Protein AF-A0A3C1FKH1-F1 (afdb_monomer_lite)

Sequence (149 aa):
NLAAMRRAWVHAAALPARLVEALSHCAAECEMIWRNAREANDFPALAPKLAELLQLTREAAAAKAEHLNTTPYDALLDAFDPGMTTDTIDRLFTELESFLPTFLPQVIERQRSQPKLVMPAGPFPVEAQRALASRLMTSLGFDFTHGRL

Radius of gyration: 22.97 Å; chains: 1; bounding box: 44×47×53 Å

Secondary structure (DSSP, 8-state):
-HHHHHHHHHHHHTS-HHHHHHHHHHHHHHHHHHHHHHHHT-HHHHHHHHHHHHHHHHHHHHHHHHHHTS-HHHHHHHTTSTT--HHHHHHHHHHHHHHHHHHHHHHHHHHHTSPPP-PPPS---HHHHHHHHHHHHHHTT--TTS---

Foldseek 3Di:
DVVVVVLVCLLVVLDDPVLVVQLVVLVVVLVVQCVVCVVVVNVVSNVVSVVSNVVSLQVSLVSQCVSVVHHSVVSVVCVPPNPDDPVNVVVVVVVCVVPVVVVVVVVVVVVVPDPDDDDDDDDDDPVNVVVVVVVVCVVVPNDVVVDDD

Structure (mmCIF, N/CA/C/O backbone):
data_AF-A0A3C1FKH1-F1
#
_entry.id   AF-A0A3C1FKH1-F1
#
loop_
_atom_site.group_PDB
_atom_site.id
_atom_site.type_symbol
_atom_site.label_atom_id
_atom_site.label_alt_id
_atom_site.label_comp_id
_atom_site.label_asym_id
_atom_site.label_entity_id
_atom_site.label_seq_id
_atom_site.pdbx_PDB_ins_code
_atom_site.Cartn_x
_atom_site.Cartn_y
_atom_site.Cartn_z
_atom_site.occupancy
_atom_site.B_iso_or_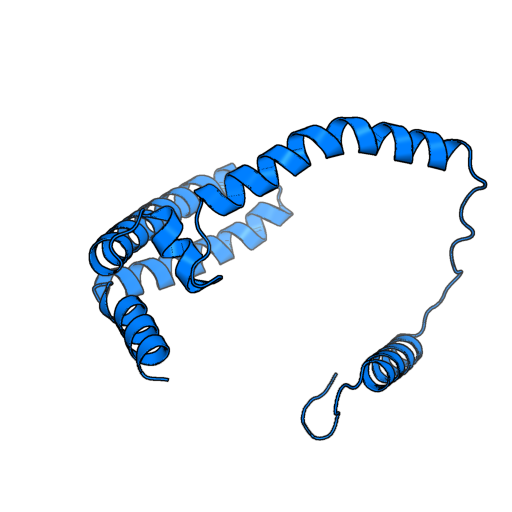equiv
_atom_site.auth_seq_id
_atom_site.auth_comp_id
_atom_site.auth_asym_id
_atom_site.auth_atom_id
_atom_site.pdbx_PDB_model_num
ATOM 1 N N . ASN A 1 1 ? -10.492 -10.744 -21.874 1.00 91.44 1 ASN A N 1
ATOM 2 C CA . ASN A 1 1 ? -9.365 -11.696 -21.698 1.00 91.44 1 ASN A CA 1
ATOM 3 C C . ASN A 1 1 ? -8.077 -11.235 -22.369 1.00 91.44 1 ASN A C 1
ATOM 5 O O . ASN A 1 1 ? -7.151 -10.914 -21.640 1.00 91.44 1 ASN A O 1
ATOM 9 N N . LEU A 1 2 ? -7.999 -11.121 -23.703 1.00 96.56 2 LEU A N 1
ATOM 10 C CA . LEU A 1 2 ? -6.740 -10.774 -24.392 1.00 96.56 2 LEU A CA 1
ATOM 11 C C . LEU A 1 2 ? -6.117 -9.438 -23.937 1.00 96.56 2 LEU A C 1
ATOM 13 O O . LEU A 1 2 ? -4.914 -9.376 -23.708 1.00 96.56 2 LEU A O 1
ATOM 17 N N . ALA A 1 3 ? -6.925 -8.389 -23.748 1.00 92.81 3 ALA A N 1
ATOM 18 C CA . ALA A 1 3 ? -6.439 -7.094 -23.257 1.00 92.81 3 ALA A CA 1
ATOM 19 C C . ALA A 1 3 ? -5.776 -7.198 -21.869 1.00 92.81 3 ALA A C 1
ATOM 21 O O . ALA A 1 3 ? -4.681 -6.682 -21.670 1.00 92.81 3 ALA A O 1
ATOM 22 N N . ALA A 1 4 ? -6.393 -7.937 -20.940 1.00 93.81 4 ALA A N 1
ATOM 23 C CA . ALA A 1 4 ? -5.845 -8.164 -19.603 1.00 93.81 4 ALA A CA 1
ATOM 24 C C . ALA A 1 4 ? -4.540 -8.979 -19.644 1.00 93.81 4 ALA A C 1
ATOM 26 O O . ALA A 1 4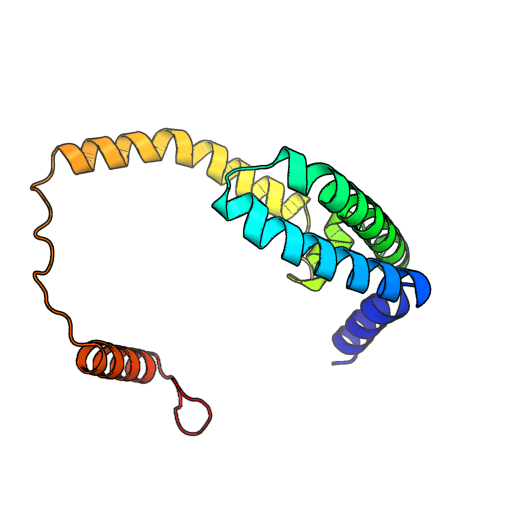 ? -3.580 -8.632 -18.964 1.00 93.81 4 ALA A O 1
ATOM 27 N N . MET A 1 5 ? -4.474 -10.014 -20.492 1.00 96.69 5 MET A N 1
ATOM 28 C CA . MET A 1 5 ? -3.252 -10.804 -20.700 1.00 96.69 5 MET A CA 1
ATOM 29 C C . MET A 1 5 ? -2.111 -9.945 -21.252 1.00 96.69 5 MET A C 1
ATOM 31 O O . MET A 1 5 ? -0.994 -10.003 -20.746 1.00 96.69 5 MET A O 1
ATOM 35 N N . ARG A 1 6 ? -2.399 -9.107 -22.256 1.00 94.44 6 ARG A N 1
ATOM 36 C CA . ARG A 1 6 ? -1.414 -8.186 -22.833 1.00 94.44 6 ARG A CA 1
ATOM 37 C C . ARG A 1 6 ? -0.904 -7.193 -21.794 1.00 94.44 6 ARG A C 1
ATOM 39 O O . ARG A 1 6 ? 0.297 -6.982 -21.711 1.00 94.44 6 ARG A O 1
ATOM 46 N N . ARG A 1 7 ? -1.797 -6.618 -20.989 1.00 93.38 7 ARG A N 1
ATOM 47 C CA . ARG A 1 7 ? -1.440 -5.682 -19.917 1.00 93.38 7 ARG A CA 1
ATOM 48 C C . ARG A 1 7 ? -0.540 -6.329 -18.860 1.00 93.38 7 ARG A C 1
ATOM 50 O O . ARG A 1 7 ? 0.507 -5.779 -18.533 1.00 93.38 7 ARG A O 1
ATOM 57 N N . ALA A 1 8 ? -0.904 -7.520 -18.383 1.00 94.38 8 ALA A N 1
ATOM 58 C CA . ALA A 1 8 ? -0.080 -8.278 -17.442 1.00 94.38 8 ALA A CA 1
ATOM 59 C C . ALA A 1 8 ? 1.314 -8.576 -18.021 1.00 94.38 8 ALA A C 1
ATOM 61 O O . ALA A 1 8 ? 2.323 -8.386 -17.341 1.00 94.38 8 ALA A O 1
ATOM 62 N N . TRP A 1 9 ? 1.375 -8.974 -19.296 1.00 95.62 9 TRP A N 1
ATOM 63 C CA . TRP A 1 9 ? 2.636 -9.190 -20.000 1.00 95.62 9 TRP A CA 1
ATOM 64 C C . TRP A 1 9 ? 3.475 -7.911 -20.102 1.00 95.62 9 TRP A C 1
ATOM 66 O O . TRP A 1 9 ? 4.658 -7.961 -19.784 1.00 95.62 9 TRP A O 1
ATOM 76 N N . VAL A 1 10 ? 2.883 -6.764 -20.463 1.00 94.75 10 VAL A N 1
ATOM 77 C CA . VAL A 1 10 ? 3.605 -5.479 -20.528 1.00 94.75 10 VAL A CA 1
ATOM 78 C C . VAL A 1 10 ? 4.233 -5.140 -19.177 1.00 94.75 10 VAL A C 1
ATOM 80 O O . VAL A 1 10 ? 5.423 -4.846 -19.119 1.00 94.75 10 VAL A O 1
ATOM 83 N N . HIS A 1 11 ? 3.490 -5.244 -18.071 1.00 94.19 11 HIS A N 1
ATOM 84 C CA . HIS A 1 11 ? 4.065 -4.955 -16.754 1.00 94.19 11 HIS A CA 1
ATOM 85 C C . HIS A 1 11 ? 5.211 -5.894 -16.369 1.00 94.19 11 HIS A C 1
ATOM 87 O O . HIS A 1 11 ? 6.143 -5.433 -15.706 1.00 94.19 11 HIS A O 1
ATOM 93 N N . ALA A 1 12 ? 5.129 -7.175 -16.738 1.00 93.06 12 ALA A N 1
ATOM 94 C CA . ALA A 1 12 ? 6.150 -8.170 -16.425 1.00 93.06 12 ALA A CA 1
ATOM 95 C C . ALA A 1 12 ? 7.397 -8.030 -17.313 1.00 93.06 12 ALA A C 1
ATOM 97 O O . ALA A 1 12 ? 8.513 -8.165 -16.825 1.00 93.06 12 ALA A O 1
ATOM 98 N N . ALA A 1 13 ? 7.210 -7.740 -18.602 1.00 94.69 13 ALA A N 1
ATOM 99 C CA . ALA A 1 13 ? 8.282 -7.667 -19.592 1.00 94.69 13 ALA A CA 1
ATOM 100 C C . ALA A 1 13 ? 8.981 -6.299 -19.650 1.00 94.69 13 ALA A C 1
ATOM 102 O O . ALA A 1 13 ? 10.086 -6.213 -20.177 1.00 94.69 13 ALA A O 1
ATOM 103 N N . ALA A 1 14 ? 8.367 -5.238 -19.113 1.00 95.00 14 ALA A N 1
ATOM 104 C CA . ALA A 1 14 ? 8.919 -3.882 -19.171 1.00 95.00 14 ALA A CA 1
ATOM 105 C C . ALA A 1 14 ? 10.228 -3.699 -18.383 1.00 95.00 14 ALA A C 1
ATOM 107 O O . ALA A 1 14 ? 10.945 -2.732 -18.623 1.00 95.00 14 ALA A O 1
ATOM 108 N N . LEU A 1 15 ? 10.536 -4.574 -17.417 1.00 94.81 15 LEU A N 1
ATOM 109 C CA . LEU A 1 15 ? 11.719 -4.437 -16.565 1.00 94.81 15 LEU A CA 1
ATOM 110 C C . LEU A 1 15 ? 12.787 -5.472 -16.938 1.00 94.81 15 LEU A C 1
ATOM 112 O O . LEU A 1 15 ? 12.475 -6.660 -17.047 1.00 94.81 15 LEU A O 1
ATOM 116 N N . PRO A 1 16 ? 14.068 -5.076 -17.042 1.00 95.38 16 PRO A N 1
ATOM 117 C CA . PRO A 1 16 ? 15.151 -6.039 -17.160 1.00 95.38 16 PRO A CA 1
ATOM 118 C C . PRO A 1 16 ? 15.308 -6.829 -15.853 1.00 95.38 16 PRO A C 1
ATOM 120 O O . PRO A 1 16 ? 15.143 -6.278 -14.763 1.00 95.38 16 PRO A O 1
ATOM 123 N N . ALA A 1 17 ? 15.717 -8.097 -15.951 1.00 96.25 17 ALA A N 1
ATOM 124 C CA . ALA A 1 17 ? 15.858 -8.995 -14.798 1.00 96.25 17 ALA A CA 1
ATOM 125 C C . ALA A 1 17 ? 16.711 -8.399 -13.660 1.00 96.25 17 ALA A C 1
ATOM 127 O O . ALA A 1 17 ? 16.314 -8.464 -12.501 1.00 96.25 17 ALA A O 1
ATOM 128 N N . ARG A 1 18 ? 17.816 -7.716 -14.001 1.00 97.19 18 ARG A N 1
ATOM 129 C CA . ARG A 1 18 ? 18.688 -7.034 -13.026 1.00 97.19 18 ARG A CA 1
ATOM 130 C C . ARG A 1 18 ? 17.951 -6.008 -12.158 1.00 97.19 18 ARG A C 1
ATOM 132 O O . ARG A 1 18 ? 18.272 -5.848 -10.989 1.00 97.19 18 ARG A O 1
ATOM 139 N N . LEU A 1 19 ? 16.980 -5.292 -12.733 1.00 96.94 19 LEU A N 1
ATOM 140 C CA . LEU A 1 19 ? 16.226 -4.261 -12.020 1.00 96.94 19 LEU A CA 1
ATOM 141 C C . LEU A 1 19 ? 15.170 -4.899 -11.117 1.00 96.94 19 LEU A C 1
ATOM 143 O O . LEU A 1 19 ? 14.957 -4.428 -10.006 1.00 96.94 19 LEU A O 1
ATOM 147 N N . VAL A 1 20 ? 14.550 -5.994 -11.566 1.00 97.50 20 VAL A N 1
ATOM 148 C CA . VAL A 1 20 ? 13.619 -6.785 -10.745 1.00 97.50 20 VAL A CA 1
ATOM 149 C C . VAL A 1 20 ? 14.331 -7.358 -9.517 1.00 97.50 20 VAL A C 1
ATOM 151 O O . VAL A 1 20 ? 13.809 -7.264 -8.406 1.00 97.50 20 VAL A O 1
ATOM 154 N N . GLU A 1 21 ? 15.532 -7.907 -9.706 1.00 98.12 21 GLU A N 1
ATOM 155 C CA . GLU A 1 21 ? 16.372 -8.434 -8.628 1.00 98.12 21 GLU A CA 1
ATOM 156 C C . GLU A 1 21 ? 16.774 -7.331 -7.641 1.00 98.12 21 GLU A C 1
ATOM 158 O O . GLU A 1 21 ? 16.502 -7.450 -6.445 1.00 98.12 21 GLU A O 1
ATOM 163 N N . ALA A 1 22 ? 17.327 -6.219 -8.140 1.00 98.25 22 ALA A N 1
ATOM 164 C CA . ALA A 1 22 ? 17.734 -5.088 -7.309 1.00 98.25 22 ALA A CA 1
ATOM 165 C C . ALA A 1 22 ? 16.566 -4.508 -6.494 1.00 98.25 22 ALA A C 1
ATOM 167 O O . ALA A 1 22 ? 16.710 -4.273 -5.296 1.00 98.25 22 ALA A O 1
ATOM 168 N N . LEU A 1 23 ? 15.393 -4.328 -7.114 1.00 98.06 23 LEU A N 1
ATOM 169 C CA . LEU A 1 23 ? 14.184 -3.870 -6.424 1.00 98.06 23 LEU A CA 1
ATOM 170 C C . LEU A 1 23 ? 13.759 -4.826 -5.316 1.00 98.06 23 LEU A C 1
ATOM 172 O O . LEU A 1 23 ? 13.446 -4.379 -4.217 1.00 98.06 23 LEU A O 1
ATOM 176 N N . SER A 1 24 ? 13.754 -6.128 -5.601 1.00 98.19 24 SER A N 1
ATOM 177 C CA . SER A 1 24 ? 13.322 -7.147 -4.641 1.00 98.19 24 SER A CA 1
ATOM 178 C C . SER A 1 24 ? 14.243 -7.188 -3.420 1.00 98.19 24 SER A C 1
ATOM 180 O O . SER A 1 24 ? 13.761 -7.186 -2.288 1.00 98.19 24 SER A O 1
ATOM 182 N N . HIS A 1 25 ? 15.562 -7.152 -3.638 1.00 98.50 25 HIS A N 1
ATOM 183 C CA . HIS A 1 25 ? 16.548 -7.093 -2.557 1.00 98.50 25 HIS A CA 1
ATOM 184 C C . HIS A 1 25 ? 16.440 -5.797 -1.747 1.00 98.50 25 HIS A C 1
ATOM 186 O O . HIS A 1 25 ? 16.308 -5.844 -0.523 1.00 98.50 25 HIS A O 1
ATOM 192 N N . CYS A 1 26 ? 16.434 -4.645 -2.422 1.00 98.62 26 CYS A N 1
ATOM 193 C CA . CYS A 1 26 ? 16.371 -3.345 -1.760 1.00 98.62 26 CYS A CA 1
ATOM 194 C C . CYS A 1 26 ? 15.072 -3.177 -0.956 1.00 98.62 26 CYS A C 1
ATOM 196 O O . CYS A 1 26 ? 15.110 -2.695 0.175 1.00 98.62 26 CYS A O 1
ATOM 198 N N . ALA A 1 27 ? 13.930 -3.627 -1.491 1.00 98.50 27 ALA A N 1
ATOM 199 C CA . ALA A 1 27 ? 12.645 -3.575 -0.797 1.00 98.50 27 ALA A CA 1
ATOM 200 C C . ALA A 1 27 ? 12.646 -4.424 0.483 1.00 98.50 27 ALA A C 1
ATOM 202 O O . ALA A 1 27 ? 12.215 -3.936 1.528 1.00 98.50 27 ALA A O 1
ATOM 203 N N . ALA A 1 28 ? 13.176 -5.651 0.427 1.00 98.50 28 ALA A N 1
ATOM 204 C CA . ALA A 1 28 ? 13.263 -6.529 1.593 1.00 98.50 28 ALA A CA 1
ATOM 205 C C . ALA A 1 28 ? 14.164 -5.939 2.694 1.00 98.50 28 ALA A C 1
ATOM 207 O O . ALA A 1 28 ? 13.779 -5.900 3.863 1.00 98.50 28 ALA A O 1
ATOM 208 N N . GLU A 1 29 ? 15.338 -5.416 2.327 1.00 98.50 29 GLU A N 1
ATOM 209 C CA . GLU A 1 29 ? 16.242 -4.746 3.271 1.00 98.50 29 GLU A CA 1
ATOM 210 C C . GLU A 1 29 ? 15.618 -3.475 3.864 1.00 98.50 29 GLU A C 1
ATOM 212 O O . GLU A 1 29 ? 15.684 -3.250 5.075 1.00 98.50 29 GLU A O 1
ATOM 217 N N . CYS A 1 30 ? 14.980 -2.655 3.023 1.00 98.62 30 CYS A N 1
ATOM 218 C CA . CYS A 1 30 ? 14.281 -1.443 3.443 1.00 98.62 30 CYS A CA 1
ATOM 219 C C . CYS A 1 30 ? 13.170 -1.761 4.447 1.00 98.62 30 CYS A C 1
ATOM 221 O O . CYS A 1 30 ? 13.037 -1.065 5.452 1.00 98.62 30 CYS A O 1
ATOM 223 N N . GLU A 1 31 ? 12.399 -2.824 4.211 1.00 98.50 31 GLU A N 1
ATOM 224 C CA . GLU A 1 31 ? 11.344 -3.267 5.120 1.00 98.50 31 GLU A CA 1
ATOM 225 C C . GLU A 1 31 ? 11.912 -3.712 6.475 1.00 98.50 31 GLU A C 1
ATOM 227 O O . GLU A 1 31 ? 11.388 -3.319 7.519 1.00 98.50 31 GLU A O 1
ATOM 232 N N . MET A 1 32 ? 13.004 -4.485 6.482 1.00 98.12 32 MET A N 1
ATOM 233 C CA . MET A 1 32 ? 13.661 -4.913 7.722 1.00 98.12 32 MET A CA 1
ATOM 234 C C . MET A 1 32 ? 14.142 -3.721 8.558 1.00 98.12 32 MET A C 1
ATOM 236 O O . MET A 1 32 ? 13.913 -3.691 9.768 1.00 98.12 32 MET A O 1
ATOM 240 N N . ILE A 1 33 ? 14.761 -2.723 7.920 1.00 98.50 33 ILE A N 1
ATOM 241 C CA . ILE A 1 33 ? 15.186 -1.486 8.590 1.00 98.50 33 ILE A CA 1
ATOM 242 C C . ILE A 1 33 ? 13.965 -0.713 9.099 1.00 98.50 33 ILE A C 1
ATOM 244 O O . ILE A 1 33 ? 13.943 -0.297 10.257 1.00 98.50 33 ILE A O 1
ATOM 248 N N . TRP A 1 34 ? 12.927 -0.564 8.269 1.00 98.62 34 TRP A N 1
ATOM 249 C CA . TRP A 1 34 ? 11.705 0.162 8.614 1.00 98.62 34 TRP A CA 1
ATOM 250 C C . TRP A 1 34 ? 11.003 -0.408 9.846 1.00 98.62 34 TRP A C 1
ATOM 252 O O . TRP A 1 34 ? 10.535 0.372 10.672 1.00 98.62 34 TRP A O 1
ATOM 262 N N . ARG A 1 35 ? 10.943 -1.738 10.009 1.00 98.19 35 ARG A N 1
ATOM 263 C CA . ARG A 1 35 ? 10.291 -2.363 11.176 1.00 98.19 35 ARG A CA 1
ATOM 264 C C . ARG A 1 35 ? 10.897 -1.866 12.492 1.00 98.19 35 ARG A C 1
ATOM 266 O O . ARG A 1 35 ? 10.151 -1.443 13.371 1.00 98.19 35 ARG A O 1
ATOM 273 N N . ASN A 1 36 ? 12.226 -1.831 12.581 1.00 98.06 36 ASN A N 1
ATOM 274 C CA . ASN A 1 36 ? 12.942 -1.351 13.766 1.00 98.06 36 ASN A CA 1
ATOM 275 C C . ASN A 1 36 ? 12.889 0.182 13.880 1.00 98.06 36 ASN A C 1
ATOM 277 O O . ASN A 1 36 ? 12.604 0.724 14.945 1.00 98.06 36 ASN A O 1
ATOM 281 N N . ALA A 1 37 ? 13.120 0.889 12.770 1.00 98.38 37 ALA A N 1
ATOM 282 C CA . ALA A 1 37 ? 13.118 2.349 12.721 1.00 98.38 37 ALA A CA 1
ATOM 283 C C . ALA A 1 37 ? 11.756 2.945 13.105 1.00 98.38 37 ALA A C 1
ATOM 285 O O . ALA A 1 37 ? 11.696 3.954 13.800 1.00 98.38 37 ALA A O 1
ATOM 286 N N . ARG A 1 38 ? 10.646 2.318 12.695 1.00 98.12 38 ARG A N 1
ATOM 287 C CA . ARG A 1 38 ? 9.292 2.756 13.051 1.00 98.12 38 ARG A CA 1
ATOM 288 C C . ARG A 1 38 ? 9.031 2.626 14.546 1.00 98.12 38 ARG A C 1
ATOM 290 O O . ARG A 1 38 ? 8.461 3.544 15.127 1.00 98.12 38 ARG A O 1
ATOM 297 N N . GLU A 1 39 ? 9.420 1.507 15.152 1.00 98.00 39 GLU A N 1
ATOM 298 C CA . GLU A 1 39 ? 9.281 1.301 16.598 1.00 98.00 39 GLU A CA 1
ATOM 299 C C . GLU A 1 39 ? 10.135 2.304 17.386 1.00 98.00 39 GLU A C 1
ATOM 301 O O . GLU A 1 39 ? 9.666 2.884 18.363 1.00 98.00 39 GLU A O 1
ATOM 306 N N . ALA A 1 40 ? 11.351 2.578 16.908 1.00 98.19 40 ALA A N 1
ATOM 30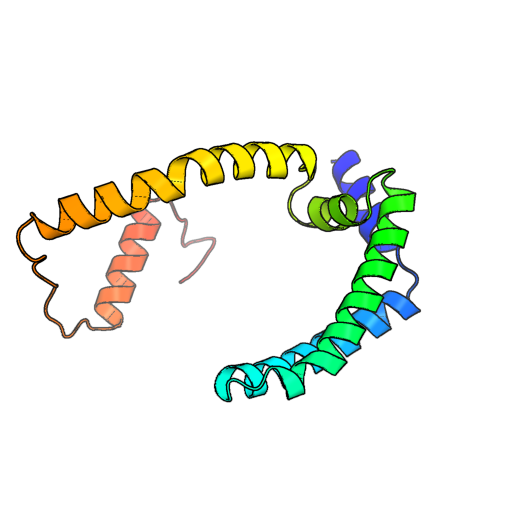7 C CA . ALA A 1 40 ? 12.280 3.525 17.521 1.00 98.19 40 ALA A CA 1
ATOM 308 C C . ALA A 1 40 ? 12.013 5.005 17.174 1.00 98.19 40 ALA A C 1
ATOM 310 O O . ALA A 1 40 ? 12.695 5.881 17.704 1.00 98.19 40 ALA A O 1
ATOM 311 N N . ASN A 1 41 ? 11.048 5.301 16.293 1.00 98.06 41 ASN A N 1
ATOM 312 C CA . ASN A 1 41 ? 10.830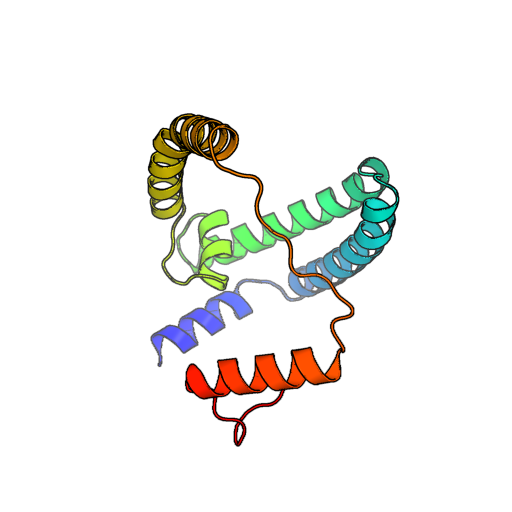 6.633 15.716 1.00 98.06 41 ASN A CA 1
ATOM 313 C C . ASN A 1 41 ? 12.106 7.245 15.077 1.00 98.06 41 ASN A C 1
ATOM 315 O O . ASN A 1 41 ? 12.368 8.442 15.189 1.00 98.06 41 ASN A O 1
ATOM 319 N N . ASP A 1 42 ? 12.909 6.416 14.407 1.00 98.44 42 ASP A N 1
ATOM 320 C CA . ASP A 1 42 ? 14.219 6.761 13.842 1.00 98.44 42 ASP A CA 1
ATOM 321 C C . ASP A 1 42 ? 14.171 6.839 12.306 1.00 98.44 42 ASP A C 1
ATOM 323 O O . ASP A 1 42 ? 14.605 5.944 11.578 1.00 98.44 42 ASP A O 1
ATOM 327 N N . PHE A 1 43 ? 13.611 7.933 11.783 1.00 98.38 43 PHE A N 1
ATOM 328 C CA . PHE A 1 43 ? 13.627 8.193 10.340 1.00 98.38 43 PHE A CA 1
ATOM 329 C C . PHE A 1 43 ? 15.047 8.295 9.744 1.00 98.38 43 PHE A C 1
ATOM 331 O O . PHE A 1 43 ? 15.249 7.747 8.656 1.00 98.38 43 PHE A O 1
ATOM 338 N N . PRO A 1 44 ? 16.037 8.939 10.401 1.00 98.62 44 PRO A N 1
ATOM 339 C CA . PRO A 1 44 ? 17.412 8.971 9.903 1.00 98.62 44 PRO A CA 1
ATOM 340 C C . PRO A 1 44 ? 18.009 7.591 9.601 1.00 98.62 44 PRO A C 1
ATOM 342 O O . PRO A 1 44 ? 18.708 7.461 8.598 1.00 98.62 44 PRO A O 1
ATOM 345 N N . ALA A 1 45 ? 17.701 6.558 10.393 1.00 98.06 45 ALA A N 1
ATOM 346 C CA . ALA A 1 45 ? 18.143 5.191 10.107 1.00 98.06 45 ALA A CA 1
ATOM 347 C C . ALA A 1 45 ? 17.513 4.594 8.832 1.00 98.06 45 ALA A C 1
ATOM 349 O O . ALA A 1 45 ? 18.165 3.834 8.116 1.00 98.06 45 ALA A O 1
ATOM 350 N N . LEU A 1 46 ? 16.261 4.946 8.517 1.00 98.62 46 LEU A N 1
ATOM 351 C CA . LEU A 1 46 ? 15.546 4.470 7.325 1.00 98.62 46 LEU A CA 1
ATOM 352 C C . LEU A 1 46 ? 15.922 5.239 6.051 1.00 98.62 46 LEU A C 1
ATOM 354 O O . LEU A 1 46 ? 15.985 4.654 4.967 1.00 98.62 46 LEU A O 1
ATOM 358 N N . ALA A 1 47 ? 16.133 6.551 6.173 1.00 98.62 47 ALA A N 1
ATOM 359 C CA . ALA A 1 47 ? 16.214 7.477 5.046 1.00 98.62 47 ALA A CA 1
ATOM 360 C C . ALA A 1 47 ? 17.193 7.052 3.929 1.00 98.62 47 ALA A C 1
ATOM 362 O O . ALA A 1 47 ? 16.797 7.139 2.764 1.00 98.62 47 ALA A O 1
ATOM 363 N N . PRO A 1 48 ? 18.412 6.541 4.213 1.00 98.56 48 PRO A N 1
ATOM 364 C CA . PRO A 1 48 ? 19.340 6.121 3.163 1.00 98.56 48 PRO A CA 1
ATOM 365 C C . PRO A 1 48 ? 18.794 4.971 2.310 1.00 98.56 48 PRO A C 1
ATOM 367 O O . PRO A 1 48 ? 18.824 5.043 1.082 1.00 98.56 48 PRO A O 1
ATOM 370 N N . LYS A 1 49 ? 18.246 3.928 2.949 1.00 98.44 49 LYS A N 1
ATOM 371 C CA . LYS A 1 49 ? 17.722 2.755 2.238 1.00 98.44 49 LYS A CA 1
ATOM 372 C C . LYS A 1 49 ? 16.408 3.072 1.520 1.00 98.44 49 LYS A C 1
ATOM 374 O O . LYS A 1 49 ? 16.199 2.621 0.399 1.00 98.44 49 LYS A O 1
ATOM 379 N N . LEU A 1 50 ? 15.560 3.918 2.109 1.00 98.69 50 LEU A N 1
ATOM 380 C CA . LEU A 1 50 ? 14.352 4.410 1.444 1.00 98.69 50 LEU A CA 1
ATOM 381 C C . LEU A 1 50 ? 14.680 5.232 0.188 1.00 98.69 50 LEU A C 1
ATOM 383 O O . LEU A 1 50 ? 13.988 5.108 -0.820 1.00 98.69 50 LEU A O 1
ATOM 387 N N . ALA A 1 51 ? 15.732 6.056 0.225 1.00 98.75 51 ALA A N 1
ATOM 388 C CA . ALA A 1 51 ? 16.175 6.816 -0.940 1.00 98.75 51 ALA A CA 1
ATOM 389 C C . ALA A 1 51 ? 16.664 5.895 -2.071 1.00 98.75 51 ALA A C 1
ATOM 391 O O . ALA A 1 51 ? 16.318 6.127 -3.229 1.00 98.75 51 ALA A O 1
ATOM 392 N N . GLU A 1 52 ? 17.408 4.836 -1.742 1.00 98.69 52 GLU A N 1
ATOM 393 C CA . GLU A 1 52 ? 17.822 3.796 -2.694 1.00 98.69 52 GLU A CA 1
ATOM 394 C C . GLU A 1 52 ? 16.604 3.106 -3.333 1.00 98.69 52 GLU A C 1
ATOM 396 O O . GLU A 1 52 ? 16.482 3.062 -4.560 1.00 98.69 52 GLU A O 1
ATOM 401 N N . LEU A 1 53 ? 15.644 2.664 -2.513 1.00 98.75 53 LEU A N 1
ATOM 402 C CA . LEU A 1 53 ? 14.410 2.035 -2.986 1.00 98.75 53 LEU A CA 1
ATOM 403 C C . LEU A 1 53 ? 13.589 2.976 -3.881 1.00 98.75 53 LEU A C 1
ATOM 405 O O . LEU A 1 53 ? 13.046 2.550 -4.903 1.00 98.75 53 LEU A O 1
ATOM 409 N N . LEU A 1 54 ? 13.511 4.262 -3.530 1.00 98.62 54 LEU A N 1
ATOM 410 C CA . LEU A 1 54 ? 12.811 5.269 -4.325 1.00 98.62 54 LEU A CA 1
ATOM 411 C C . LEU A 1 54 ? 13.461 5.465 -5.701 1.00 98.62 54 LEU A C 1
ATOM 413 O O . LEU A 1 54 ? 12.739 5.597 -6.690 1.00 98.62 54 LEU A O 1
ATOM 417 N N . GLN A 1 55 ? 14.795 5.473 -5.785 1.00 98.62 55 GLN A N 1
ATOM 418 C CA . GLN A 1 55 ? 15.503 5.570 -7.067 1.00 98.62 55 GLN A CA 1
ATOM 419 C C . GLN A 1 55 ? 15.185 4.370 -7.962 1.00 98.62 55 GLN A C 1
ATOM 421 O O . GLN A 1 55 ? 14.705 4.554 -9.079 1.00 98.62 55 GLN A O 1
ATOM 426 N N . LEU A 1 56 ? 15.321 3.148 -7.438 1.00 98.62 56 LEU A N 1
ATOM 427 C CA . LEU A 1 56 ? 14.989 1.927 -8.180 1.00 98.62 56 LEU A CA 1
ATOM 428 C C . LEU A 1 56 ? 13.515 1.896 -8.616 1.00 98.62 56 LEU A C 1
ATOM 430 O O . LEU A 1 56 ? 13.186 1.473 -9.725 1.00 98.62 56 LEU A O 1
ATOM 434 N N . THR A 1 57 ? 12.611 2.384 -7.762 1.00 98.44 57 THR A N 1
ATOM 435 C CA . THR A 1 57 ? 11.176 2.470 -8.071 1.00 98.44 57 THR A CA 1
ATOM 436 C C . THR A 1 57 ? 10.916 3.441 -9.221 1.00 98.44 57 THR A C 1
ATOM 438 O O . THR A 1 57 ? 10.113 3.144 -10.103 1.00 98.44 57 THR A O 1
ATOM 441 N N . ARG A 1 58 ? 11.617 4.582 -9.260 1.00 98.44 58 ARG A N 1
ATOM 442 C CA . ARG A 1 58 ? 11.530 5.556 -10.360 1.00 98.44 58 ARG A CA 1
ATOM 443 C C . ARG A 1 58 ? 12.102 5.010 -11.666 1.00 98.44 58 ARG A C 1
ATOM 445 O O . ARG A 1 58 ? 11.509 5.248 -12.715 1.00 98.44 58 ARG A O 1
ATOM 452 N N . GLU A 1 59 ? 13.190 4.245 -11.613 1.00 98.06 59 GLU A N 1
ATOM 453 C CA . GLU A 1 59 ? 13.724 3.546 -12.790 1.00 98.06 59 GLU A CA 1
ATOM 454 C C . GLU A 1 59 ? 12.702 2.551 -13.359 1.00 98.06 59 GLU A C 1
ATOM 456 O O . GLU A 1 59 ? 12.424 2.553 -14.559 1.00 98.06 59 GLU A O 1
ATOM 461 N N . ALA A 1 60 ? 12.071 1.748 -12.498 1.00 97.62 60 ALA A N 1
ATOM 462 C CA . ALA A 1 60 ? 11.011 0.831 -12.912 1.00 97.62 60 ALA A CA 1
ATOM 463 C C . ALA A 1 60 ? 9.772 1.553 -13.452 1.00 97.62 60 ALA A C 1
ATOM 465 O O . ALA A 1 60 ? 9.173 1.098 -14.428 1.00 97.62 60 ALA A O 1
ATOM 466 N N . ALA A 1 61 ? 9.395 2.672 -12.837 1.00 97.88 61 ALA A N 1
ATOM 467 C CA . ALA A 1 61 ? 8.299 3.518 -13.288 1.00 97.88 61 ALA A CA 1
ATOM 468 C C . ALA A 1 61 ? 8.550 4.051 -14.703 1.00 97.88 61 ALA A C 1
ATOM 470 O O . ALA A 1 61 ? 7.681 3.929 -15.562 1.00 97.88 61 ALA A O 1
ATOM 471 N N . ALA A 1 62 ? 9.753 4.572 -14.965 1.00 97.62 62 ALA A N 1
ATOM 472 C CA . ALA A 1 62 ? 10.149 5.058 -16.284 1.00 97.62 62 ALA A CA 1
ATOM 473 C C . ALA A 1 62 ? 10.116 3.938 -17.337 1.00 97.62 62 ALA A C 1
ATOM 475 O O . ALA A 1 62 ? 9.526 4.115 -18.402 1.00 97.62 62 ALA A O 1
ATOM 476 N N . ALA A 1 63 ? 10.661 2.760 -17.011 1.00 96.44 63 ALA A N 1
ATOM 477 C CA . ALA A 1 63 ? 10.642 1.608 -17.911 1.00 96.44 63 ALA A CA 1
ATOM 478 C C . ALA A 1 63 ? 9.209 1.149 -18.245 1.00 96.44 63 ALA A C 1
ATOM 480 O O . ALA A 1 63 ? 8.894 0.851 -19.397 1.00 96.44 63 ALA A O 1
ATOM 481 N N . LYS A 1 64 ? 8.301 1.124 -17.259 1.00 96.38 64 LYS A N 1
ATOM 482 C CA . LYS A 1 64 ? 6.881 0.798 -17.488 1.00 96.38 64 LYS A CA 1
ATOM 483 C C . LYS A 1 64 ? 6.162 1.880 -18.295 1.00 96.38 64 LYS A C 1
ATOM 485 O O . LYS A 1 64 ? 5.385 1.541 -19.184 1.00 96.38 64 LYS A O 1
ATOM 490 N N . ALA A 1 65 ? 6.419 3.150 -17.999 1.00 96.62 65 ALA A N 1
ATOM 491 C CA . ALA A 1 65 ? 5.809 4.295 -18.668 1.00 96.62 65 ALA A CA 1
ATOM 492 C C . ALA A 1 65 ? 6.075 4.310 -20.174 1.00 96.62 65 ALA A C 1
ATOM 494 O O . ALA A 1 65 ? 5.145 4.542 -20.943 1.00 96.62 65 ALA A O 1
ATOM 495 N N . GLU A 1 66 ? 7.298 3.977 -20.593 1.00 95.56 66 GLU A N 1
ATOM 496 C CA . GLU A 1 66 ? 7.655 3.859 -22.011 1.00 95.56 66 GLU A CA 1
ATOM 497 C C . GLU A 1 66 ? 6.781 2.823 -22.737 1.00 95.56 66 GLU A C 1
ATOM 499 O O . GLU A 1 66 ? 6.260 3.085 -23.818 1.00 95.56 66 GLU A O 1
ATOM 504 N N . HIS A 1 67 ? 6.538 1.666 -22.117 1.00 94.19 67 HIS A N 1
ATOM 505 C CA . HIS A 1 67 ? 5.736 0.599 -22.723 1.00 94.19 67 HIS A CA 1
ATOM 506 C C . HIS A 1 67 ? 4.221 0.849 -22.650 1.00 94.19 67 HIS A C 1
ATOM 508 O O . HIS A 1 67 ? 3.468 0.335 -23.481 1.00 94.19 67 HIS A O 1
ATOM 514 N N . LEU A 1 68 ? 3.763 1.601 -21.647 1.00 93.12 68 LEU A N 1
ATOM 515 C CA . LEU A 1 68 ? 2.350 1.916 -21.416 1.00 93.12 68 LEU A CA 1
ATOM 516 C C . LEU A 1 68 ? 1.915 3.247 -22.047 1.00 93.12 68 LEU A C 1
ATOM 518 O O . LEU A 1 68 ? 0.720 3.527 -22.074 1.00 93.12 68 LEU A O 1
ATOM 522 N N . ASN A 1 69 ? 2.851 4.034 -22.588 1.00 94.00 69 ASN A N 1
ATOM 523 C CA . ASN A 1 69 ? 2.621 5.374 -23.137 1.00 94.00 69 ASN A CA 1
ATOM 524 C C . ASN A 1 69 ? 1.910 6.307 -22.143 1.00 94.00 69 ASN A C 1
ATOM 526 O O . ASN A 1 69 ? 0.916 6.951 -22.475 1.00 94.00 69 ASN A O 1
ATOM 530 N N . THR A 1 70 ? 2.409 6.353 -20.910 1.00 96.25 70 THR A N 1
ATOM 531 C CA . THR A 1 70 ? 1.835 7.167 -19.829 1.00 96.25 70 THR A CA 1
ATOM 532 C C . THR A 1 70 ? 2.934 7.793 -18.968 1.00 96.25 70 THR A C 1
ATOM 534 O O . THR A 1 70 ? 4.119 7.618 -19.252 1.00 96.25 70 THR A O 1
ATOM 537 N N . THR A 1 71 ? 2.578 8.555 -17.934 1.00 97.56 71 THR A N 1
ATOM 538 C CA . THR A 1 71 ? 3.563 9.126 -17.005 1.00 97.56 71 THR A CA 1
ATOM 539 C C . THR A 1 71 ? 4.177 8.038 -16.108 1.00 97.56 71 THR A C 1
ATOM 541 O O . THR A 1 71 ? 3.551 7.004 -15.874 1.00 97.56 71 THR A O 1
ATOM 544 N N . PRO A 1 72 ? 5.388 8.237 -15.547 1.00 97.69 72 PRO A N 1
ATOM 545 C CA . PRO A 1 72 ? 5.978 7.275 -14.613 1.00 97.69 72 PRO A CA 1
ATOM 546 C C . PRO A 1 72 ? 5.062 6.927 -13.435 1.00 97.69 72 PRO A C 1
ATOM 548 O O . PRO A 1 72 ? 4.961 5.761 -13.060 1.00 97.69 72 PRO A O 1
ATOM 551 N N . TYR A 1 73 ? 4.368 7.914 -12.864 1.00 97.75 73 TYR A N 1
ATOM 552 C CA . TYR A 1 73 ? 3.485 7.662 -11.729 1.00 97.75 73 TYR A CA 1
ATOM 553 C C . TYR A 1 73 ? 2.219 6.906 -12.148 1.00 97.75 73 TYR A C 1
ATOM 555 O O . TYR A 1 73 ? 1.889 5.900 -11.522 1.00 97.75 73 TYR A O 1
ATOM 563 N N . ASP A 1 74 ? 1.587 7.288 -13.262 1.00 97.75 74 ASP A N 1
ATOM 564 C CA . ASP A 1 74 ? 0.431 6.560 -13.802 1.00 97.75 74 ASP A CA 1
ATOM 565 C C . ASP A 1 74 ? 0.789 5.115 -14.189 1.00 97.75 74 ASP A C 1
ATOM 567 O O . ASP A 1 74 ? -0.020 4.205 -14.032 1.00 97.75 74 ASP A O 1
ATOM 571 N N . ALA A 1 75 ? 2.023 4.864 -14.638 1.00 96.88 75 ALA A N 1
ATOM 572 C CA . ALA A 1 75 ? 2.499 3.518 -14.950 1.00 96.88 75 ALA A CA 1
ATOM 573 C C . ALA A 1 75 ? 2.633 2.620 -13.706 1.00 96.88 75 ALA A C 1
ATOM 575 O O . ALA A 1 75 ? 2.470 1.399 -13.804 1.00 96.88 75 ALA A O 1
ATOM 576 N N . LEU A 1 76 ? 2.948 3.206 -12.544 1.00 96.81 76 LEU A N 1
ATOM 577 C CA . LEU A 1 76 ? 2.918 2.502 -11.259 1.00 96.81 76 LEU A CA 1
ATOM 578 C C . LEU A 1 76 ? 1.480 2.305 -10.775 1.00 96.81 76 LEU A C 1
ATOM 580 O O . LEU A 1 76 ? 1.142 1.215 -10.321 1.00 96.81 76 LEU A O 1
ATOM 584 N N . LEU A 1 77 ? 0.649 3.341 -10.893 1.00 97.31 77 LEU A N 1
ATOM 585 C CA . LEU A 1 77 ? -0.752 3.331 -10.483 1.00 97.31 77 LEU A CA 1
ATOM 586 C C . LEU A 1 77 ? -1.559 2.268 -11.226 1.00 97.31 77 LEU A C 1
ATOM 588 O O . LEU A 1 77 ? -2.279 1.500 -10.589 1.00 97.31 77 LEU A O 1
ATOM 592 N N . ASP A 1 78 ? -1.372 2.163 -12.545 1.00 96.25 78 ASP A N 1
ATOM 593 C CA . ASP A 1 78 ? -2.087 1.204 -13.384 1.00 96.25 78 ASP A CA 1
ATOM 594 C C . ASP A 1 78 ? -1.947 -0.223 -12.836 1.00 96.25 78 ASP A C 1
ATOM 596 O O . ASP A 1 78 ? -2.926 -0.966 -12.813 1.00 96.25 78 ASP A O 1
ATOM 600 N N . ALA A 1 79 ? -0.776 -0.599 -12.298 1.00 93.06 79 ALA A N 1
ATOM 601 C CA . ALA A 1 79 ? -0.530 -1.928 -11.728 1.00 93.06 79 ALA A CA 1
ATOM 602 C C . ALA A 1 79 ? -1.494 -2.309 -10.584 1.00 93.06 79 ALA A C 1
ATOM 604 O O . ALA A 1 79 ? -1.727 -3.501 -10.373 1.00 93.06 79 ALA A O 1
ATOM 605 N N . PHE A 1 80 ? -2.066 -1.324 -9.886 1.00 95.12 80 PHE A N 1
ATOM 606 C CA . PHE A 1 80 ? -2.990 -1.513 -8.766 1.00 95.12 80 PHE A CA 1
ATOM 607 C C . PHE A 1 80 ? -4.435 -1.155 -9.119 1.00 95.12 80 PHE A C 1
ATOM 609 O O . PHE A 1 80 ? -5.345 -1.872 -8.708 1.00 95.12 80 PHE A O 1
ATOM 616 N N . ASP A 1 81 ? -4.638 -0.088 -9.892 1.00 95.06 81 ASP A N 1
ATOM 617 C CA . ASP A 1 81 ? -5.955 0.389 -10.311 1.00 95.06 81 ASP A CA 1
ATOM 618 C C . ASP A 1 81 ? -5.958 0.669 -11.828 1.00 95.06 81 ASP A C 1
ATOM 620 O O . ASP A 1 81 ? -5.588 1.761 -12.275 1.00 95.06 81 ASP A O 1
ATOM 624 N N . PRO A 1 82 ? -6.289 -0.343 -12.653 1.00 93.50 82 PRO A N 1
ATOM 625 C CA . PRO A 1 82 ? -6.153 -0.258 -14.103 1.00 93.50 82 PRO A CA 1
ATOM 626 C C . PRO A 1 82 ? -7.040 0.831 -14.707 1.00 93.50 82 PRO A C 1
ATOM 628 O O . PRO A 1 82 ? -8.265 0.785 -14.590 1.00 93.50 82 PRO A O 1
ATOM 631 N N . GLY A 1 83 ? -6.425 1.765 -15.433 1.00 88.31 83 GLY A N 1
ATOM 632 C CA . GLY A 1 83 ? -7.121 2.905 -16.039 1.00 88.31 83 GLY A CA 1
ATOM 633 C C . GLY A 1 83 ? -7.336 4.107 -15.113 1.00 88.31 83 GLY A C 1
ATOM 634 O O . GLY A 1 83 ? -7.862 5.119 -15.580 1.00 88.31 83 GLY A O 1
ATOM 635 N N . MET A 1 84 ? -6.912 4.041 -13.847 1.00 95.44 84 MET A N 1
ATOM 636 C CA . MET A 1 84 ? -6.833 5.224 -12.992 1.00 95.44 84 MET A CA 1
ATOM 637 C C . MET A 1 84 ? -5.663 6.117 -13.426 1.00 95.44 84 MET A C 1
ATOM 639 O O . MET A 1 84 ? -4.617 5.630 -13.854 1.00 95.44 84 MET A O 1
ATOM 643 N N . THR A 1 85 ? -5.839 7.433 -13.307 1.00 97.06 85 THR A N 1
ATOM 644 C CA . THR A 1 85 ? -4.823 8.432 -13.663 1.00 97.06 85 THR A CA 1
ATOM 645 C C . THR A 1 85 ? -4.664 9.470 -12.567 1.00 97.06 85 THR A C 1
ATOM 647 O O . THR A 1 85 ? -5.603 9.747 -11.815 1.00 97.06 85 THR A O 1
ATOM 650 N N . THR A 1 86 ? -3.497 10.105 -12.539 1.00 97.69 86 THR A N 1
ATOM 651 C CA . THR A 1 86 ? -3.193 11.242 -11.668 1.00 97.69 86 THR A CA 1
ATOM 652 C C . THR A 1 86 ? -4.225 12.355 -11.851 1.00 97.69 86 THR A C 1
ATOM 654 O O . THR A 1 86 ? -4.790 12.802 -10.868 1.00 97.69 86 THR A O 1
ATOM 657 N N . ASP A 1 87 ? -4.624 12.691 -13.083 1.00 97.75 87 ASP A N 1
ATOM 658 C CA . ASP A 1 87 ? -5.678 13.692 -13.346 1.00 97.75 87 ASP A CA 1
ATOM 659 C C . ASP A 1 87 ? -7.038 13.351 -12.705 1.00 97.75 87 ASP A C 1
ATOM 661 O O . ASP A 1 87 ? -7.836 14.229 -12.358 1.00 97.75 87 ASP A O 1
ATOM 665 N N . THR A 1 88 ? -7.370 12.063 -12.602 1.00 97.19 88 THR A N 1
ATOM 666 C CA . THR A 1 88 ? -8.611 11.624 -11.951 1.00 97.19 88 THR A CA 1
ATOM 667 C C . THR A 1 88 ? -8.477 11.709 -10.438 1.00 97.19 88 THR A C 1
ATOM 669 O O . THR A 1 88 ? -9.380 12.223 -9.779 1.00 97.19 88 THR A O 1
ATOM 672 N N . ILE A 1 89 ? -7.334 11.276 -9.908 1.00 97.75 89 ILE A N 1
ATOM 673 C CA . ILE A 1 89 ? -6.989 11.380 -8.491 1.00 97.75 89 ILE A CA 1
ATOM 674 C C . ILE A 1 89 ? -6.976 12.849 -8.049 1.00 97.75 89 ILE A C 1
ATOM 676 O O . ILE A 1 89 ? -7.686 13.195 -7.110 1.00 97.75 89 ILE A O 1
ATOM 680 N N . ASP A 1 90 ? -6.269 13.728 -8.753 1.00 98.19 90 ASP A N 1
ATOM 681 C CA . ASP A 1 90 ? -6.115 15.144 -8.411 1.00 98.19 90 ASP A CA 1
ATOM 682 C C . ASP A 1 90 ? -7.463 15.864 -8.340 1.00 98.19 90 ASP A C 1
ATOM 684 O O . ASP A 1 90 ? -7.702 16.648 -7.421 1.00 98.19 90 ASP A O 1
ATOM 688 N N . ARG A 1 91 ? -8.396 15.566 -9.256 1.00 98.12 91 ARG A N 1
ATOM 689 C CA . ARG A 1 91 ? -9.758 16.125 -9.205 1.00 98.12 91 ARG A CA 1
ATOM 690 C C . ARG A 1 91 ? -10.523 15.675 -7.962 1.00 98.12 91 ARG A C 1
ATOM 692 O O . ARG A 1 91 ? -11.143 16.509 -7.306 1.00 98.12 91 ARG A O 1
ATOM 699 N N . LEU A 1 92 ? -10.466 14.384 -7.631 1.00 97.69 92 LEU A N 1
ATOM 700 C CA . LEU A 1 92 ? -11.124 13.835 -6.441 1.00 97.69 92 LEU A CA 1
ATOM 701 C C . LEU A 1 92 ? -10.521 14.412 -5.155 1.00 97.69 92 LEU A C 1
ATOM 703 O O . LEU A 1 92 ? -11.253 14.845 -4.268 1.00 97.69 92 LEU A O 1
ATOM 707 N N . PHE A 1 93 ? -9.191 14.463 -5.060 1.00 98.00 93 PHE A N 1
ATOM 708 C CA . PHE A 1 93 ? -8.508 15.035 -3.902 1.00 98.00 93 PHE A CA 1
ATOM 709 C C . PHE A 1 93 ? -8.763 16.535 -3.773 1.00 98.00 93 PHE A C 1
ATOM 711 O O . PHE A 1 93 ? -9.017 16.984 -2.664 1.00 98.00 93 PHE A O 1
ATOM 718 N N . THR A 1 94 ? -8.820 17.290 -4.873 1.00 98.44 94 THR A N 1
ATOM 719 C CA . THR A 1 94 ? -9.183 18.719 -4.842 1.00 98.44 94 THR A CA 1
ATOM 720 C C . THR A 1 94 ? -10.571 18.938 -4.229 1.00 98.44 94 THR A C 1
ATOM 722 O O . THR A 1 94 ? -10.752 19.824 -3.393 1.00 98.44 94 THR A O 1
ATOM 725 N N . GLU A 1 95 ? -11.562 18.119 -4.599 1.00 98.00 95 GLU A N 1
ATOM 726 C CA . GLU A 1 95 ? -12.904 18.193 -4.008 1.00 98.00 95 GLU A CA 1
ATOM 727 C C . GLU A 1 95 ? -12.860 17.896 -2.500 1.00 98.00 95 GLU A C 1
ATOM 729 O O . GLU A 1 95 ? -13.377 18.675 -1.693 1.00 98.00 95 GLU A O 1
ATOM 734 N N . LEU A 1 96 ? -12.174 16.821 -2.102 1.00 98.31 96 LEU A N 1
ATOM 735 C CA . LEU A 1 96 ? -12.025 16.439 -0.697 1.00 98.31 96 LEU A CA 1
ATOM 736 C C . LEU A 1 96 ? -11.263 17.491 0.124 1.00 98.31 96 LEU A C 1
ATOM 738 O O . LEU A 1 96 ? -11.685 17.812 1.235 1.00 98.31 96 LEU A O 1
ATOM 742 N N . GLU A 1 97 ? -10.186 18.064 -0.410 1.00 97.69 97 GLU A N 1
ATOM 743 C CA . GLU A 1 97 ? -9.390 19.123 0.221 1.00 97.69 97 GLU A CA 1
ATOM 744 C C . GLU A 1 97 ? -10.176 20.425 0.373 1.00 97.69 97 GLU A C 1
ATOM 746 O O . GLU A 1 97 ? -9.983 21.149 1.348 1.00 97.69 97 GLU A O 1
ATOM 751 N N . SER A 1 98 ? -11.108 20.710 -0.538 1.00 97.38 98 SER A N 1
ATOM 752 C CA . SER A 1 98 ? -11.991 21.872 -0.411 1.00 97.38 98 SER A CA 1
ATOM 753 C C . SER A 1 98 ? -13.048 21.694 0.690 1.00 97.38 98 SER A C 1
ATOM 755 O O . SER A 1 98 ? -13.419 22.653 1.370 1.00 97.38 98 SER A O 1
ATOM 757 N N . PHE A 1 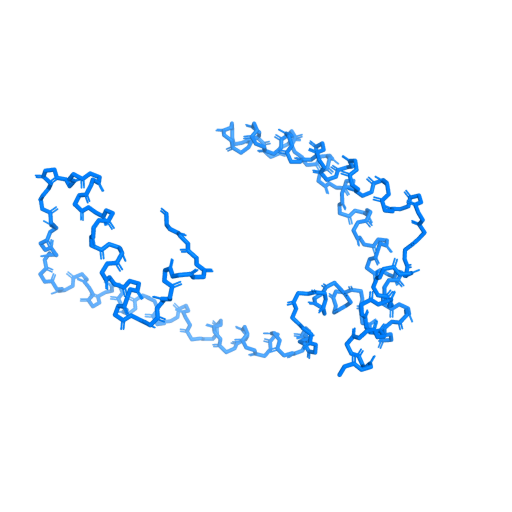99 ? -13.514 20.459 0.903 1.00 97.81 99 PHE A N 1
ATOM 758 C CA . PHE A 1 99 ? -14.636 20.152 1.790 1.00 97.81 99 PHE A CA 1
ATOM 759 C C . PHE A 1 99 ? -14.201 19.760 3.211 1.00 97.81 99 PHE A C 1
ATOM 761 O O . PHE A 1 99 ? -14.676 20.332 4.200 1.00 97.81 99 PHE A O 1
ATOM 768 N N . LEU A 1 100 ? -13.297 18.785 3.337 1.00 98.31 100 LEU A N 1
ATOM 769 C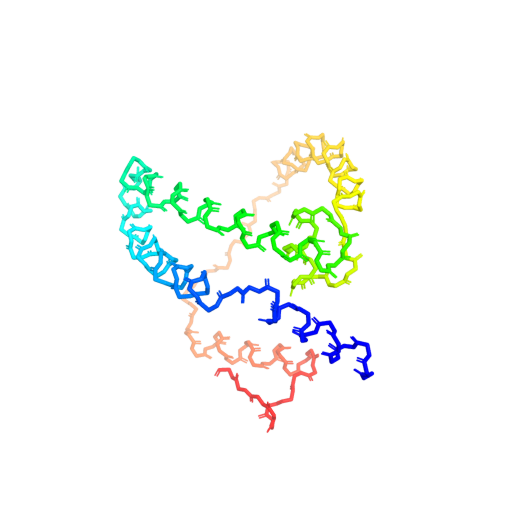 CA . LEU A 1 100 ? -12.964 18.134 4.608 1.00 98.31 100 LEU A CA 1
ATOM 770 C C . LEU A 1 100 ? -12.386 19.085 5.670 1.00 98.31 100 LEU A C 1
ATOM 772 O O . LEU A 1 100 ? -12.830 18.982 6.818 1.00 98.31 100 LEU A O 1
ATOM 776 N N . PRO A 1 101 ? -11.473 20.032 5.359 1.00 97.94 101 PRO A N 1
ATOM 777 C CA . PRO A 1 101 ? -10.904 20.924 6.373 1.00 97.94 101 PRO A CA 1
ATOM 778 C C . PRO A 1 101 ? -11.941 21.825 7.046 1.00 97.94 101 PRO A C 1
ATOM 780 O O . PRO A 1 101 ? -11.777 22.189 8.208 1.00 97.94 101 PRO A O 1
ATOM 783 N N . THR A 1 102 ? -13.023 22.158 6.336 1.00 96.81 102 THR A N 1
ATOM 784 C CA . THR A 1 102 ? -14.115 22.979 6.876 1.00 96.81 102 THR A CA 1
ATOM 785 C C . THR A 1 102 ? -15.182 22.119 7.551 1.00 96.81 102 THR A C 1
ATOM 787 O O . THR A 1 102 ? -15.738 22.517 8.575 1.00 96.81 102 THR A O 1
ATOM 790 N N . PHE A 1 103 ? -15.460 20.925 7.021 1.00 98.19 103 PHE A N 1
ATOM 791 C CA . PHE A 1 103 ? -16.467 20.022 7.575 1.00 98.19 103 PHE A CA 1
ATOM 792 C C . PHE A 1 103 ? -16.020 19.346 8.881 1.00 98.19 103 PHE A C 1
ATOM 794 O O . PHE A 1 103 ? -16.807 19.241 9.824 1.00 98.19 103 PHE A O 1
ATOM 801 N N . LEU A 1 104 ? -14.753 18.929 8.986 1.00 98.25 104 LEU A N 1
ATOM 802 C CA . LEU A 1 104 ? -14.242 18.200 10.151 1.00 98.25 104 LEU A CA 1
ATOM 803 C C . LEU A 1 104 ? -14.411 18.975 11.479 1.00 98.25 104 LEU A C 1
ATOM 805 O O . LEU A 1 104 ? -14.957 18.395 12.423 1.00 98.25 104 LEU A O 1
ATOM 809 N N . PRO A 1 105 ? -14.045 20.270 11.591 1.00 97.75 105 PRO A N 1
ATOM 810 C CA . PRO A 1 105 ? -14.287 21.045 12.809 1.00 97.75 105 PRO A CA 1
ATOM 811 C C . PRO A 1 105 ? -15.769 21.142 13.190 1.00 97.75 105 PRO A C 1
ATOM 813 O O . PRO A 1 105 ? -16.092 21.097 14.375 1.00 97.75 105 PRO A O 1
ATOM 816 N N . GLN A 1 106 ? -16.676 21.225 12.208 1.00 97.62 106 GLN A N 1
ATOM 817 C CA . GLN A 1 106 ? -18.122 21.285 12.460 1.00 97.62 106 GLN A CA 1
ATOM 818 C C . GLN A 1 106 ? -18.636 19.983 13.077 1.00 97.62 106 GLN A C 1
ATOM 820 O O . GLN A 1 106 ? -19.430 20.009 14.018 1.00 97.62 106 GLN A O 1
ATOM 825 N N . VAL A 1 107 ? -18.162 18.839 12.574 1.00 97.12 107 VAL A N 1
ATOM 826 C CA . VAL A 1 107 ? -18.498 17.525 13.135 1.00 97.12 107 VAL A CA 1
ATOM 827 C C . VAL A 1 107 ? -17.956 17.394 14.555 1.00 97.12 107 VAL A C 1
ATOM 829 O O . VAL A 1 107 ? -18.704 16.993 15.446 1.00 97.12 107 VAL A O 1
ATOM 832 N N . ILE A 1 108 ? -16.697 17.780 14.786 1.00 96.75 108 ILE A N 1
ATOM 833 C CA . ILE A 1 108 ? -16.075 17.742 16.119 1.00 96.75 108 ILE A CA 1
ATOM 834 C C . ILE A 1 108 ? -16.865 18.607 17.105 1.00 96.75 108 ILE A C 1
ATOM 836 O O . ILE A 1 108 ? -17.173 18.157 18.208 1.00 96.75 108 ILE A O 1
ATOM 840 N N . GLU A 1 109 ? -17.231 19.826 16.714 1.00 96.75 109 GLU A N 1
ATOM 841 C CA . GLU A 1 109 ? -17.991 20.729 17.579 1.00 96.75 109 GLU A CA 1
ATOM 842 C C . GLU A 1 109 ? -19.392 20.186 17.872 1.00 96.75 109 GLU A C 1
ATOM 844 O O . GLU A 1 109 ? -19.828 20.139 19.024 1.00 96.75 109 GLU A O 1
ATOM 849 N N . ARG A 1 110 ? -20.071 19.647 16.853 1.00 95.81 110 ARG A N 1
ATOM 850 C CA . ARG A 1 110 ? -21.353 18.964 17.044 1.00 95.81 110 ARG A CA 1
ATOM 851 C C . ARG A 1 110 ? -21.221 17.804 18.030 1.00 95.81 110 ARG A C 1
ATOM 853 O O . ARG A 1 110 ? -22.050 17.692 18.928 1.00 95.81 110 ARG A O 1
ATOM 860 N N . GLN A 1 111 ? -20.200 16.961 17.895 1.00 94.81 111 GLN A N 1
ATOM 861 C CA . GLN A 1 111 ? -19.975 15.823 18.791 1.00 94.81 111 GLN A CA 1
ATOM 862 C C . GLN A 1 111 ? -19.673 16.256 20.229 1.00 94.81 111 GLN A C 1
ATOM 864 O O . GLN A 1 111 ? -20.147 15.607 21.157 1.00 94.81 111 GLN A O 1
ATOM 869 N N . ARG A 1 112 ? -18.959 17.370 20.438 1.00 94.75 112 ARG A N 1
ATOM 870 C CA . ARG A 1 112 ? -18.725 17.931 21.783 1.00 94.75 112 ARG A CA 1
ATOM 871 C C . ARG A 1 112 ? -20.016 18.328 22.490 1.00 94.75 112 ARG A C 1
ATOM 873 O O . ARG A 1 112 ? -20.092 18.205 23.708 1.00 94.75 112 ARG A O 1
ATOM 880 N N . SER A 1 113 ? -21.020 18.779 21.738 1.00 93.69 113 SER A N 1
ATOM 881 C CA . SER A 1 113 ? -22.340 19.114 22.290 1.00 93.69 113 SER A CA 1
ATOM 882 C C . SER A 1 113 ? -23.235 17.897 22.566 1.00 93.69 113 SER A C 1
ATOM 884 O O . SER A 1 113 ? -24.301 18.047 23.162 1.00 93.69 113 SER A O 1
ATOM 886 N N . GLN A 1 114 ? -22.833 16.694 22.143 1.00 94.12 114 GLN A N 1
ATOM 887 C CA . GLN A 1 114 ? -23.608 15.475 22.362 1.00 94.12 114 GLN A CA 1
ATOM 888 C C . GLN A 1 114 ? -23.261 14.796 23.694 1.00 94.12 114 GLN A C 1
ATOM 890 O O . GLN A 1 114 ? -22.162 14.974 24.227 1.00 94.12 114 GLN A O 1
ATOM 895 N N . PRO A 1 115 ? -24.184 13.984 24.248 1.00 93.25 115 PRO A N 1
ATOM 896 C CA . PRO A 1 115 ? -23.884 13.149 25.401 1.00 93.25 115 PRO A CA 1
ATOM 897 C C . PRO A 1 115 ? -22.664 12.264 25.144 1.00 93.25 115 PRO A C 1
ATOM 899 O O . PRO A 1 115 ? -22.441 11.794 24.026 1.00 93.25 115 PRO A O 1
ATOM 902 N N . LYS A 1 116 ? -21.892 11.992 26.201 1.00 88.69 116 LYS A N 1
ATOM 903 C CA . LYS A 1 116 ? -20.772 11.052 26.111 1.00 88.69 116 LYS A CA 1
ATOM 904 C C . LYS A 1 116 ? -21.280 9.695 25.628 1.00 88.69 116 LYS A C 1
ATOM 906 O O . LYS A 1 116 ? -22.262 9.172 26.154 1.00 88.69 116 LYS A O 1
ATOM 911 N N . LEU A 1 117 ? -20.577 9.123 24.656 1.00 89.56 117 LEU A N 1
ATOM 912 C CA . LEU A 1 117 ? -20.842 7.772 24.181 1.00 89.56 117 LEU A CA 1
ATOM 913 C C . LEU A 1 117 ? -20.682 6.780 25.336 1.00 89.56 117 LEU A C 1
ATOM 915 O O . LEU A 1 117 ? -19.686 6.802 26.062 1.00 89.56 117 LEU A O 1
ATOM 919 N N . VAL A 1 118 ? -21.668 5.899 25.489 1.00 92.81 118 VAL A N 1
ATOM 920 C CA . VAL A 1 118 ? -21.569 4.768 26.410 1.00 92.81 118 VAL A CA 1
ATOM 921 C C . VAL A 1 118 ? -20.720 3.705 25.728 1.00 92.81 118 VAL A C 1
ATOM 923 O O . VAL A 1 118 ? -21.149 3.080 24.759 1.00 92.81 118 VAL A O 1
ATOM 926 N N . MET A 1 119 ? -19.496 3.528 26.217 1.00 93.75 119 MET A N 1
ATOM 927 C CA . MET A 1 119 ? -18.588 2.517 25.688 1.00 93.75 119 MET A CA 1
ATOM 928 C C . MET A 1 119 ? -19.014 1.123 26.165 1.00 93.75 119 MET A C 1
ATOM 930 O O . MET A 1 119 ? -19.312 0.960 27.352 1.00 93.75 119 MET A O 1
ATOM 934 N N . PRO A 1 120 ? -19.020 0.106 25.283 1.00 93.44 120 PRO A N 1
ATOM 935 C CA . PRO A 1 120 ? -19.231 -1.275 25.695 1.00 93.44 120 PRO A CA 1
ATOM 936 C C . PRO A 1 120 ? -18.213 -1.692 26.765 1.00 93.44 120 PRO A C 1
ATOM 938 O O . PRO A 1 120 ? -17.009 -1.494 26.594 1.00 93.44 120 PRO A O 1
ATOM 941 N N . ALA A 1 121 ? -18.691 -2.282 27.861 1.00 93.62 121 ALA A N 1
ATOM 942 C CA . ALA A 1 121 ? -17.837 -2.814 28.918 1.00 93.62 121 ALA A CA 1
ATOM 943 C C . ALA A 1 121 ? -17.476 -4.274 28.619 1.00 93.62 121 ALA A C 1
ATOM 945 O O . ALA A 1 121 ? -18.353 -5.097 28.356 1.00 93.62 121 ALA A O 1
ATOM 946 N N . GLY A 1 122 ? -16.179 -4.579 28.643 1.00 93.50 122 GLY A N 1
ATOM 947 C CA . GLY A 1 122 ? -15.670 -5.940 28.493 1.00 93.50 122 GLY A CA 1
ATOM 948 C C . GLY A 1 122 ? -15.800 -6.784 29.774 1.00 93.50 122 GLY A C 1
ATOM 949 O O . GLY A 1 122 ? -16.399 -6.338 30.754 1.00 93.50 122 GLY A O 1
ATOM 950 N N . PRO A 1 123 ? -15.194 -7.986 29.802 1.00 95.88 123 PRO A N 1
ATOM 951 C CA . PRO A 1 123 ? -14.322 -8.553 28.769 1.00 95.88 123 PRO A CA 1
ATOM 952 C C . PRO A 1 123 ? -15.085 -8.969 27.503 1.00 95.88 123 PRO A C 1
ATOM 954 O O . PRO A 1 123 ? -16.259 -9.319 27.562 1.00 95.88 123 PRO A O 1
ATOM 957 N N . PHE A 1 124 ? -14.394 -8.976 26.359 1.00 97.19 124 PHE A N 1
ATOM 958 C CA . PHE A 1 124 ? -14.913 -9.510 25.094 1.00 97.19 124 PHE A CA 1
ATOM 959 C C . PHE A 1 124 ? -14.164 -10.800 24.745 1.00 97.19 124 PHE A C 1
ATOM 961 O O . PHE A 1 124 ? -13.073 -10.726 24.175 1.00 97.19 124 PHE A O 1
ATOM 968 N N . PRO A 1 125 ? -14.696 -11.987 25.087 1.00 97.94 125 PRO A N 1
ATOM 969 C CA . PRO A 1 125 ? -14.027 -13.249 24.790 1.00 97.94 125 PRO A CA 1
ATOM 970 C C . PRO A 1 125 ? -13.728 -13.383 23.294 1.00 97.94 125 PRO A C 1
ATOM 972 O O . PRO A 1 125 ? -14.610 -13.150 22.467 1.00 97.94 125 PRO A O 1
ATOM 975 N N . VAL A 1 126 ? -12.501 -13.783 22.945 1.00 97.88 126 VAL A N 1
ATOM 976 C CA . VAL A 1 126 ? -12.065 -13.924 21.541 1.00 97.88 126 VAL A CA 1
ATOM 977 C C . VAL A 1 126 ? -12.987 -14.867 20.768 1.00 97.88 126 VAL A C 1
ATOM 979 O O . VAL A 1 126 ? -13.380 -14.549 19.650 1.00 97.88 126 VAL A O 1
ATOM 982 N N . GLU A 1 127 ? -13.425 -15.966 21.383 1.00 97.81 127 GLU A N 1
ATOM 983 C CA . GLU A 1 127 ? -14.356 -16.908 20.746 1.00 97.81 127 GLU A CA 1
ATOM 984 C C . GLU A 1 127 ? -15.734 -16.294 20.470 1.00 97.81 127 GLU A C 1
ATOM 986 O O . GLU A 1 127 ? -16.327 -16.544 19.422 1.00 97.81 127 GLU A O 1
ATOM 991 N N . ALA A 1 128 ? -16.228 -15.424 21.357 1.00 97.62 128 ALA A N 1
ATOM 992 C CA . ALA A 1 128 ? -17.479 -14.704 21.127 1.00 97.62 128 ALA A CA 1
ATOM 993 C C . ALA A 1 128 ? -17.336 -13.677 19.990 1.00 97.62 128 ALA A C 1
ATOM 995 O O . ALA A 1 128 ? -18.242 -13.537 19.167 1.00 97.62 128 ALA A O 1
ATOM 996 N N . GLN A 1 129 ? -16.184 -13.002 19.901 1.00 97.88 129 GLN A N 1
ATOM 997 C CA . GLN A 1 129 ? -15.869 -12.099 18.791 1.00 97.88 129 GLN A CA 1
ATOM 998 C C . GLN A 1 129 ? -15.753 -12.860 17.463 1.00 97.88 129 GLN A C 1
ATOM 1000 O O . GLN A 1 129 ? -16.329 -12.428 16.466 1.00 97.88 129 GLN A O 1
ATOM 1005 N N . ARG A 1 130 ? -15.084 -14.022 17.454 1.00 97.69 130 ARG A N 1
ATOM 1006 C CA . ARG A 1 130 ? -14.971 -14.901 16.280 1.00 97.69 130 ARG A CA 1
ATOM 1007 C C . ARG A 1 130 ? -16.345 -15.385 15.819 1.00 97.69 130 ARG A C 1
ATOM 1009 O O . ARG A 1 130 ? -16.657 -15.282 14.638 1.00 97.69 130 ARG A O 1
ATOM 1016 N N . ALA A 1 131 ? -17.192 -15.841 16.742 1.00 97.69 131 ALA A N 1
ATOM 1017 C CA . ALA A 1 131 ? -18.552 -16.273 16.425 1.00 97.69 131 ALA A CA 1
ATOM 1018 C C . ALA A 1 131 ? -19.403 -15.134 15.837 1.00 97.69 131 ALA A C 1
ATOM 1020 O O . ALA A 1 131 ? -20.146 -15.344 14.876 1.00 97.69 131 ALA A O 1
ATOM 1021 N N . LEU A 1 132 ? -19.286 -13.916 16.380 1.00 97.88 132 LEU A N 1
ATOM 1022 C CA . LEU A 1 132 ? -19.960 -12.739 15.831 1.00 97.88 132 LEU A CA 1
ATOM 1023 C C . LEU A 1 132 ? -19.439 -12.387 14.431 1.00 97.88 132 LEU A C 1
ATOM 1025 O O . LEU A 1 132 ? -20.248 -12.158 13.534 1.00 97.88 132 LEU A O 1
ATOM 1029 N N . ALA A 1 133 ? -18.120 -12.386 14.228 1.00 97.69 133 ALA A N 1
ATOM 1030 C CA . ALA A 1 133 ? -17.502 -12.111 12.934 1.00 97.69 133 ALA A CA 1
ATOM 1031 C C . ALA A 1 133 ? -17.978 -13.102 11.862 1.00 97.69 133 ALA A C 1
ATOM 1033 O O . ALA A 1 133 ? -18.448 -12.671 10.811 1.00 97.69 133 ALA A O 1
ATOM 1034 N N . SER A 1 134 ? -17.976 -14.408 12.157 1.00 97.50 134 SER A N 1
ATOM 1035 C CA . SER A 1 134 ? -18.489 -15.424 11.231 1.00 97.50 134 SER A CA 1
ATOM 1036 C C . SER A 1 134 ? -19.961 -15.197 10.883 1.00 97.50 134 SER A C 1
ATOM 1038 O O . SER A 1 134 ? -20.331 -15.273 9.715 1.00 97.50 134 SER A O 1
ATOM 1040 N N . ARG A 1 135 ? -20.804 -14.843 11.866 1.00 97.75 135 ARG A N 1
ATOM 1041 C CA . ARG A 1 135 ? -22.222 -14.522 11.620 1.00 97.75 135 ARG A CA 1
ATOM 1042 C C . ARG A 1 135 ? -22.397 -13.309 10.709 1.00 97.75 135 ARG A C 1
ATOM 1044 O O . ARG A 1 135 ? -23.252 -13.340 9.828 1.00 97.75 135 ARG A O 1
ATOM 1051 N N . LEU A 1 136 ? -21.613 -12.251 10.916 1.00 97.88 136 LEU A N 1
ATOM 1052 C CA . LEU A 1 136 ? -21.647 -11.058 10.067 1.00 97.88 136 LEU A CA 1
ATOM 1053 C C . LEU A 1 136 ? -21.181 -11.383 8.645 1.00 97.88 136 LEU A C 1
ATOM 1055 O O . LEU A 1 136 ? -21.846 -10.989 7.693 1.00 97.88 136 LEU A O 1
ATOM 1059 N N . MET A 1 137 ? -20.107 -12.163 8.496 1.00 97.94 137 MET A N 1
ATOM 1060 C CA . MET A 1 137 ? -19.631 -12.633 7.193 1.00 97.94 137 MET A CA 1
ATOM 1061 C C . MET A 1 137 ? -20.711 -13.435 6.459 1.00 97.94 137 MET A C 1
ATOM 1063 O O . MET A 1 137 ? -21.011 -13.126 5.308 1.00 97.94 137 MET A O 1
ATOM 1067 N N . THR A 1 138 ? -21.361 -14.396 7.125 1.00 97.06 138 THR A N 1
ATOM 1068 C CA . THR A 1 138 ? -22.488 -15.141 6.538 1.00 97.06 138 THR A CA 1
ATOM 1069 C C . THR A 1 138 ? -23.635 -14.211 6.145 1.00 97.06 138 THR A C 1
ATOM 1071 O O . THR A 1 138 ? -24.185 -14.348 5.058 1.00 97.06 138 THR A O 1
ATOM 1074 N N . SER A 1 139 ? -23.980 -13.233 6.989 1.00 97.88 139 SER A N 1
ATOM 1075 C CA . SER A 1 139 ? -25.049 -12.270 6.691 1.00 97.88 139 SER A CA 1
ATOM 1076 C C . SER A 1 139 ? -24.734 -11.365 5.498 1.00 97.88 139 SER A C 1
ATOM 1078 O O . SER A 1 139 ? -25.661 -10.897 4.844 1.00 97.88 139 SER A O 1
ATOM 1080 N N . LEU A 1 140 ? -23.454 -11.109 5.222 1.00 97.50 140 LEU A N 1
ATOM 1081 C CA . LEU A 1 140 ? -22.986 -10.380 4.041 1.00 97.50 140 LEU A CA 1
ATOM 1082 C C . LEU A 1 140 ? -22.859 -11.282 2.799 1.00 97.50 140 LEU A C 1
ATOM 1084 O O . LEU A 1 140 ? -22.508 -10.793 1.729 1.00 97.50 140 LEU A O 1
ATOM 1088 N N . GLY A 1 141 ? -23.155 -12.582 2.927 1.00 97.19 141 GLY A N 1
ATOM 1089 C CA . GLY A 1 141 ? -23.128 -13.551 1.831 1.00 97.19 141 GLY A CA 1
ATOM 1090 C C . GLY A 1 141 ? -21.790 -14.268 1.637 1.00 97.19 141 GLY A C 1
ATOM 1091 O O . GLY A 1 141 ? -21.572 -14.854 0.580 1.00 97.19 141 GLY A O 1
ATOM 1092 N N . PHE A 1 142 ? -20.885 -14.234 2.619 1.00 97.69 142 PHE A N 1
ATOM 1093 C CA . PHE A 1 142 ? -19.629 -14.979 2.537 1.00 97.69 142 PHE A CA 1
ATOM 1094 C C . PHE A 1 142 ? -19.875 -16.493 2.576 1.00 97.69 142 PHE A C 1
ATOM 1096 O O . PHE A 1 142 ? -20.503 -17.010 3.505 1.00 97.69 142 PHE A O 1
ATOM 1103 N N . ASP A 1 143 ? -19.322 -17.204 1.594 1.00 96.88 143 ASP A N 1
ATOM 1104 C CA . ASP A 1 143 ? -19.425 -18.655 1.473 1.00 96.88 143 ASP A CA 1
ATOM 1105 C C . ASP A 1 143 ? -18.230 -19.368 2.127 1.00 96.88 143 ASP A C 1
ATOM 1107 O O . ASP A 1 143 ? -17.124 -19.429 1.585 1.00 96.88 143 ASP A O 1
ATOM 1111 N N . PHE A 1 144 ? -18.476 -19.968 3.292 1.00 96.25 144 PHE A N 1
ATOM 1112 C CA . PHE A 1 144 ? -17.476 -20.729 4.046 1.00 96.25 144 PHE A CA 1
ATOM 1113 C C . PHE A 1 144 ? -17.116 -22.091 3.430 1.00 96.25 144 PHE A C 1
ATOM 1115 O O . PHE A 1 144 ? -16.191 -22.744 3.905 1.00 96.25 144 PHE A O 1
ATOM 1122 N N . THR A 1 145 ? -17.794 -22.535 2.368 1.00 97.25 145 THR A N 1
ATOM 1123 C CA . THR A 1 145 ? -17.348 -23.711 1.600 1.00 97.25 145 THR A CA 1
ATOM 1124 C C . THR A 1 145 ? -16.185 -23.380 0.659 1.00 97.25 145 THR A C 1
ATOM 1126 O O . THR A 1 145 ? -15.425 -24.273 0.288 1.00 97.25 145 THR A O 1
ATOM 1129 N N . HIS A 1 146 ? -15.984 -22.091 0.356 1.00 96.00 146 HIS A N 1
ATOM 1130 C CA . HIS A 1 146 ? -14.928 -21.580 -0.522 1.00 96.00 146 HIS A CA 1
ATOM 1131 C C . HIS A 1 146 ? -13.958 -20.613 0.191 1.00 96.00 146 HIS A C 1
ATOM 1133 O O . HIS A 1 146 ? -13.135 -19.966 -0.457 1.00 96.00 146 HIS A O 1
ATOM 1139 N N . GLY A 1 147 ? -14.010 -20.518 1.526 1.00 94.50 147 GLY A N 1
ATOM 1140 C CA . GLY A 1 147 ? -13.157 -19.627 2.316 1.00 94.50 147 GLY A CA 1
ATOM 1141 C C . GLY A 1 147 ? -13.203 -19.913 3.820 1.00 94.50 147 GLY A C 1
ATOM 1142 O O . GLY A 1 147 ? -14.006 -20.711 4.290 1.00 94.50 147 GLY A O 1
ATOM 1143 N N . ARG A 1 148 ? -12.324 -19.273 4.601 1.00 94.31 148 ARG A N 1
ATOM 1144 C CA . ARG A 1 148 ? -12.239 -19.457 6.063 1.00 94.31 148 ARG A CA 1
ATOM 1145 C C . ARG A 1 148 ? -11.818 -18.179 6.786 1.00 94.31 148 ARG A C 1
ATOM 1147 O O . ARG A 1 148 ? -11.195 -17.316 6.172 1.00 94.31 148 ARG A O 1
ATOM 1154 N N . LEU A 1 149 ? -12.131 -18.121 8.083 1.00 90.44 149 LEU A N 1
ATOM 1155 C CA . LEU A 1 149 ? -11.744 -17.068 9.029 1.00 90.44 149 LEU A CA 1
ATOM 1156 C C . LEU A 1 149 ? -10.709 -17.577 10.042 1.00 90.44 149 LEU A C 1
ATOM 1158 O O . LEU A 1 149 ? -10.979 -18.610 10.697 1.00 90.44 149 LEU A O 1
#

pLDDT: mean 96.66, std 2.12, range [88.31, 98.75]